Protein AF-A0A5U6FP86-F1 (afdb_monomer_lite)

pLDDT: mean 77.88, std 17.78, range [49.12, 95.94]

Organism: NCBI:txid58095

Foldseek 3Di:
DVLLVCVLVVDDLVVVCVVVVHDSVVCCVVPPPVVHPDDDPPDDPPPPPDD

Structure (mmCIF, N/CA/C/O backbone):
data_AF-A0A5U6FP86-F1
#
_entry.id   AF-A0A5U6FP86-F1
#
loop_
_atom_site.group_PDB
_atom_site.id
_atom_site.type_symbol
_atom_site.label_atom_id
_atom_site.label_alt_id
_atom_site.label_comp_id
_atom_site.label_asym_id
_atom_site.label_entity_id
_atom_site.label_seq_id
_atom_site.pdbx_PDB_ins_code
_atom_site.Cartn_x
_atom_site.Cartn_y
_atom_site.Cartn_z
_atom_site.occupancy
_atom_site.B_iso_or_equiv
_atom_site.auth_seq_id
_atom_site.auth_comp_id
_atom_site.auth_asym_id
_atom_site.auth_atom_id
_atom_site.pdbx_PDB_model_num
ATOM 1 N N . GLU A 1 1 ? 3.884 10.579 -1.231 1.00 78.06 1 GLU A N 1
ATOM 2 C CA . GLU A 1 1 ? 4.127 9.300 -1.942 1.00 78.06 1 GLU A CA 1
ATOM 3 C C . GLU A 1 1 ? 2.849 8.802 -2.621 1.00 78.06 1 GLU A C 1
ATOM 5 O O . GLU A 1 1 ? 1.772 9.270 -2.264 1.00 78.06 1 GLU A O 1
ATOM 10 N N . GLN A 1 2 ? 2.940 7.925 -3.631 1.00 87.62 2 GLN A N 1
ATOM 11 C CA . GLN A 1 2 ? 1.776 7.492 -4.428 1.00 87.62 2 GLN A CA 1
ATOM 12 C C . GLN A 1 2 ? 0.794 6.616 -3.630 1.00 87.62 2 GLN A C 1
ATOM 14 O O . GLN A 1 2 ? -0.393 6.929 -3.606 1.00 87.62 2 GLN A O 1
ATOM 19 N N . ILE A 1 3 ? 1.290 5.597 -2.919 1.00 87.25 3 ILE A N 1
ATOM 20 C CA . ILE A 1 3 ? 0.470 4.649 -2.143 1.00 87.25 3 ILE A CA 1
ATOM 21 C C . ILE A 1 3 ? -0.323 5.375 -1.046 1.00 87.25 3 ILE A C 1
ATOM 23 O O . ILE A 1 3 ? -1.530 5.188 -0.948 1.00 87.25 3 ILE A O 1
ATOM 27 N N . ALA A 1 4 ? 0.305 6.290 -0.301 1.00 87.81 4 ALA A N 1
ATOM 28 C CA . ALA A 1 4 ? -0.378 7.102 0.711 1.00 87.81 4 ALA A CA 1
ATOM 29 C C . ALA A 1 4 ? -1.590 7.879 0.159 1.00 87.81 4 ALA A C 1
ATOM 31 O O . ALA A 1 4 ? -2.632 7.948 0.807 1.00 87.81 4 ALA A O 1
ATOM 32 N N . ARG A 1 5 ? -1.475 8.444 -1.055 1.00 89.56 5 ARG A N 1
ATOM 33 C CA . ARG A 1 5 ? -2.585 9.159 -1.710 1.00 89.56 5 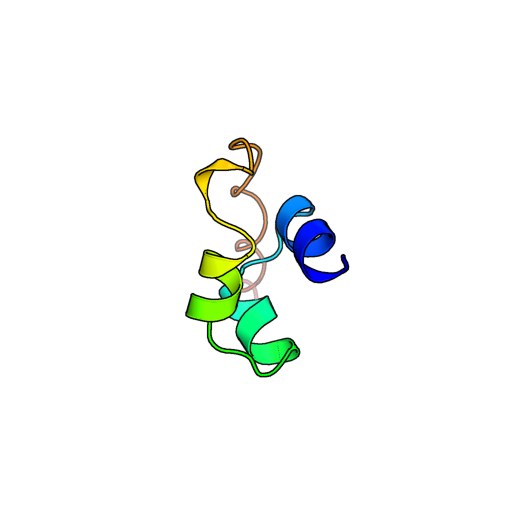ARG A CA 1
ATOM 34 C C . ARG A 1 5 ? -3.709 8.209 -2.103 1.00 89.56 5 ARG A C 1
ATOM 36 O O . ARG A 1 5 ? -4.868 8.549 -1.921 1.00 89.56 5 ARG A O 1
ATOM 43 N N . LEU A 1 6 ? -3.368 7.023 -2.601 1.00 90.50 6 LEU A N 1
ATOM 44 C CA . LEU A 1 6 ? -4.358 6.021 -2.986 1.00 90.50 6 LEU A CA 1
ATOM 45 C C . LEU A 1 6 ? -5.121 5.492 -1.767 1.00 90.50 6 LEU A C 1
ATOM 47 O O . LEU A 1 6 ? -6.345 5.425 -1.792 1.00 90.50 6 LEU A O 1
ATOM 51 N N . ILE A 1 7 ? -4.421 5.202 -0.671 1.00 89.06 7 ILE A N 1
ATOM 52 C CA . ILE A 1 7 ? -5.074 4.771 0.56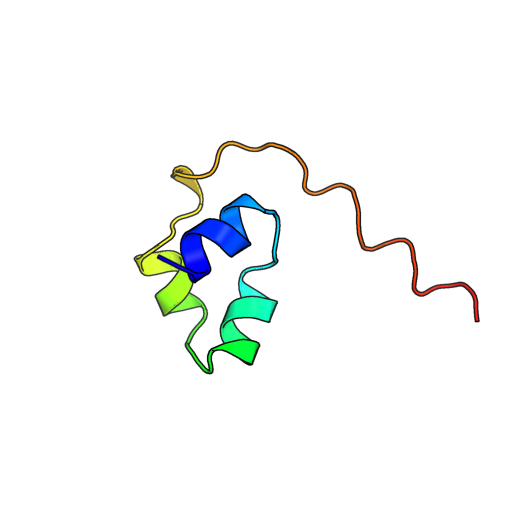7 1.00 89.06 7 ILE A CA 1
ATOM 53 C C . ILE A 1 7 ? -5.979 5.886 1.116 1.00 89.06 7 ILE A C 1
ATOM 55 O O . ILE A 1 7 ? -7.102 5.610 1.526 1.00 89.06 7 ILE A O 1
ATOM 59 N N . LYS A 1 8 ? -5.533 7.151 1.079 1.00 87.12 8 LYS A N 1
ATOM 60 C CA . LYS A 1 8 ? -6.360 8.302 1.480 1.00 87.12 8 LYS A CA 1
ATOM 61 C C . LYS A 1 8 ? -7.609 8.471 0.603 1.00 87.12 8 LYS A C 1
ATOM 63 O O . LYS A 1 8 ? -8.633 8.917 1.099 1.00 87.12 8 LYS A O 1
ATOM 68 N N . ASN A 1 9 ? -7.535 8.093 -0.670 1.00 88.31 9 ASN A N 1
ATOM 69 C CA . ASN A 1 9 ? -8.670 8.102 -1.595 1.00 88.31 9 ASN A CA 1
ATOM 70 C C . ASN A 1 9 ? -9.597 6.877 -1.436 1.00 88.31 9 ASN A C 1
ATOM 72 O O . ASN A 1 9 ? -10.501 6.701 -2.247 1.00 88.31 9 ASN A O 1
ATOM 76 N N . GLY A 1 10 ? -9.369 6.020 -0.433 1.00 84.94 10 GLY A N 1
ATOM 77 C CA . GLY A 1 10 ? -10.224 4.868 -0.135 1.00 84.94 10 GLY A CA 1
ATOM 78 C C . GLY A 1 10 ? -9.855 3.578 -0.872 1.00 84.94 10 GLY A C 1
ATOM 79 O O . GLY A 1 10 ? -10.608 2.609 -0.807 1.00 84.94 10 GLY A O 1
ATOM 80 N N . HIS A 1 11 ? -8.707 3.518 -1.555 1.00 89.81 11 HIS A N 1
ATOM 81 C CA . HIS A 1 11 ? -8.280 2.279 -2.207 1.00 89.81 11 HIS A CA 1
ATOM 82 C C . HIS A 1 11 ? -7.872 1.208 -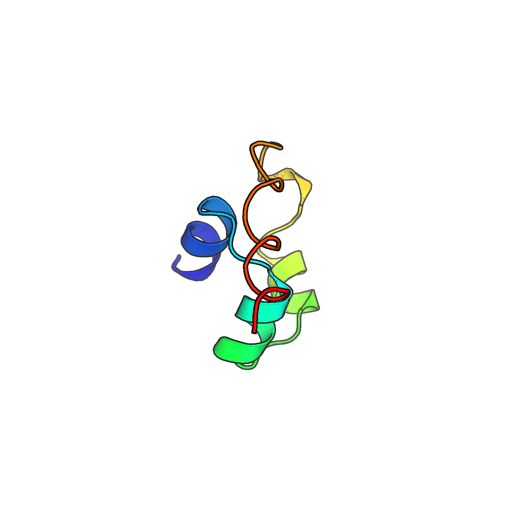1.191 1.00 89.81 11 HIS A C 1
ATOM 84 O O . HIS A 1 11 ? -7.138 1.468 -0.230 1.00 89.81 11 HIS A O 1
ATOM 90 N N . ASP A 1 12 ? -8.307 -0.027 -1.448 1.00 89.94 12 ASP A N 1
ATOM 91 C CA . ASP A 1 12 ? -8.015 -1.158 -0.581 1.00 89.94 12 ASP A CA 1
ATOM 92 C C . ASP A 1 12 ? -6.521 -1.515 -0.605 1.00 89.94 12 ASP A C 1
ATOM 94 O O . ASP A 1 12 ? -5.886 -1.666 -1.654 1.00 89.94 12 ASP A O 1
ATOM 98 N N . ARG A 1 13 ? -5.949 -1.696 0.587 1.00 90.62 13 ARG A N 1
ATOM 99 C CA . ARG A 1 13 ? -4.523 -2.003 0.747 1.00 90.62 13 ARG A CA 1
ATOM 100 C C . ARG A 1 13 ? -4.148 -3.346 0.107 1.00 90.62 13 ARG A C 1
ATOM 102 O O . ARG A 1 13 ? -3.005 -3.484 -0.321 1.00 90.62 13 ARG A O 1
ATOM 109 N N . LYS A 1 14 ? -5.067 -4.318 -0.003 1.00 92.12 14 LYS A N 1
ATOM 110 C CA . LYS A 1 14 ? -4.798 -5.605 -0.675 1.00 92.12 14 LYS A CA 1
ATOM 111 C C . LYS A 1 14 ? -4.713 -5.432 -2.185 1.00 92.12 14 LYS A C 1
ATOM 113 O O . LYS A 1 14 ? -3.823 -6.012 -2.798 1.00 92.12 14 LYS A O 1
ATOM 118 N N . GLN A 1 15 ? -5.573 -4.606 -2.779 1.00 93.75 15 GLN A N 1
ATOM 119 C CA . GLN A 1 15 ? -5.465 -4.278 -4.206 1.00 93.75 15 GLN A CA 1
ATOM 120 C C . GLN A 1 15 ? -4.140 -3.578 -4.517 1.00 93.75 15 GLN A C 1
ATOM 122 O O . GLN A 1 15 ? -3.462 -3.929 -5.481 1.00 93.75 15 GLN A O 1
ATOM 127 N N . LEU A 1 16 ? -3.729 -2.640 -3.661 1.00 92.94 16 LEU A N 1
ATOM 128 C CA . LEU A 1 16 ? -2.441 -1.961 -3.802 1.00 92.94 16 LEU A CA 1
ATOM 129 C C . LEU A 1 16 ? -1.258 -2.932 -3.659 1.00 92.94 16 LEU A C 1
ATOM 131 O O . LEU A 1 16 ? -0.305 -2.828 -4.423 1.00 92.94 16 LEU A O 1
ATOM 135 N N . ALA A 1 17 ? -1.324 -3.906 -2.747 1.00 94.94 17 ALA A N 1
ATOM 136 C CA . ALA A 1 17 ? -0.288 -4.934 -2.609 1.00 94.94 17 ALA A CA 1
ATOM 137 C C . ALA A 1 17 ? -0.090 -5.743 -3.903 1.00 94.94 17 ALA A C 1
ATOM 139 O O . ALA A 1 17 ? 1.043 -6.008 -4.292 1.00 94.94 17 ALA A O 1
ATOM 140 N N . ILE A 1 18 ? -1.185 -6.074 -4.594 1.00 94.81 18 ILE A N 1
ATOM 141 C CA . ILE A 1 18 ? -1.156 -6.828 -5.854 1.00 94.81 18 ILE A CA 1
ATOM 142 C C . ILE A 1 18 ? -0.573 -5.982 -6.996 1.00 94.81 18 ILE A C 1
ATOM 144 O O . ILE A 1 18 ? 0.314 -6.442 -7.703 1.00 94.81 18 ILE A O 1
ATOM 148 N N . ILE A 1 19 ? -1.046 -4.743 -7.180 1.00 94.62 19 ILE A N 1
ATOM 149 C CA . ILE A 1 19 ? -0.635 -3.882 -8.309 1.00 94.62 19 ILE A CA 1
ATOM 150 C C . ILE A 1 19 ? 0.842 -3.485 -8.216 1.00 94.62 19 ILE A C 1
ATOM 152 O O . ILE A 1 19 ? 1.523 -3.386 -9.234 1.00 94.62 19 ILE A O 1
ATOM 156 N N . TYR A 1 20 ? 1.325 -3.237 -7.000 1.00 92.88 20 TYR A N 1
ATOM 157 C CA . TYR A 1 20 ? 2.708 -2.833 -6.763 1.00 92.88 20 TYR A CA 1
ATOM 158 C C . TYR A 1 20 ? 3.652 -4.021 -6.519 1.00 92.88 20 TYR A C 1
ATOM 160 O O . TYR A 1 20 ? 4.835 -3.782 -6.301 1.00 92.88 20 TYR A O 1
ATOM 168 N N . ASP A 1 21 ? 3.146 -5.261 -6.558 1.00 95.94 21 ASP A N 1
ATOM 169 C CA . ASP A 1 21 ? 3.895 -6.499 -6.289 1.00 95.94 21 ASP A CA 1
ATOM 170 C C . ASP A 1 21 ? 4.699 -6.442 -4.975 1.00 95.94 21 ASP A C 1
ATOM 172 O O . ASP A 1 21 ? 5.896 -6.723 -4.904 1.00 95.94 21 ASP A O 1
ATOM 176 N N . ILE A 1 22 ? 4.032 -6.009 -3.900 1.00 94.88 22 ILE A N 1
ATOM 177 C CA . ILE A 1 22 ? 4.629 -5.900 -2.565 1.00 94.88 22 ILE A CA 1
ATOM 178 C C . ILE A 1 22 ? 3.786 -6.611 -1.516 1.00 94.88 22 ILE A C 1
ATOM 180 O O . ILE A 1 22 ? 2.564 -6.707 -1.600 1.00 94.88 22 ILE A O 1
ATOM 184 N N . GLY A 1 23 ? 4.448 -7.061 -0.451 1.00 95.12 23 GLY A N 1
ATOM 185 C CA . GLY A 1 23 ? 3.761 -7.641 0.694 1.00 95.12 23 GLY A CA 1
ATOM 186 C C . GLY A 1 23 ? 2.794 -6.650 1.347 1.00 95.12 23 GLY A C 1
ATOM 187 O O . GLY A 1 23 ? 3.128 -5.488 1.584 1.00 95.12 23 GLY A O 1
ATOM 188 N N . ILE A 1 24 ? 1.612 -7.133 1.737 1.00 93.62 24 ILE A N 1
ATOM 189 C CA . ILE A 1 24 ? 0.632 -6.333 2.488 1.00 93.62 24 ILE A CA 1
ATOM 190 C C . ILE A 1 24 ? 1.223 -5.778 3.797 1.00 93.62 24 ILE A C 1
ATOM 192 O O . ILE A 1 24 ? 0.907 -4.667 4.218 1.00 93.62 24 ILE A O 1
ATOM 196 N N . SER A 1 25 ? 2.142 -6.525 4.416 1.00 94.44 25 SER A N 1
ATOM 197 C CA . SER A 1 25 ? 2.886 -6.117 5.610 1.00 94.44 25 SER A CA 1
ATOM 198 C C . SER A 1 25 ? 3.769 -4.895 5.361 1.00 94.44 25 SER A C 1
ATOM 200 O O . SER A 1 25 ? 3.912 -4.062 6.254 1.00 94.44 25 SER A O 1
ATOM 202 N N . THR A 1 26 ? 4.322 -4.754 4.153 1.00 94.19 26 THR A N 1
ATOM 203 C CA . THR A 1 26 ? 5.070 -3.567 3.731 1.00 94.19 26 THR A CA 1
ATOM 204 C C . THR A 1 26 ? 4.152 -2.354 3.746 1.00 94.19 26 THR A C 1
ATOM 206 O O . THR A 1 26 ? 4.490 -1.340 4.347 1.00 94.19 26 THR A O 1
ATOM 209 N N . ILE A 1 27 ? 2.945 -2.479 3.191 1.00 92.75 27 ILE A N 1
ATOM 210 C CA . ILE A 1 27 ? 1.968 -1.385 3.199 1.00 92.75 27 ILE A CA 1
ATOM 211 C C . ILE A 1 27 ? 1.582 -1.005 4.633 1.00 92.75 27 ILE A C 1
ATOM 213 O O . ILE A 1 27 ? 1.607 0.174 4.964 1.00 92.75 27 ILE A O 1
ATOM 217 N N . TYR A 1 28 ? 1.294 -1.968 5.513 1.00 92.06 28 TYR A N 1
ATOM 218 C CA . TYR A 1 28 ? 0.954 -1.665 6.912 1.00 92.06 28 TYR A CA 1
ATOM 219 C C . TYR A 1 28 ? 2.112 -1.076 7.724 1.00 92.06 28 TYR A C 1
ATOM 221 O O . TYR A 1 28 ? 1.867 -0.292 8.637 1.00 92.06 28 TYR A O 1
ATOM 229 N N . ARG A 1 29 ? 3.361 -1.432 7.402 1.00 91.88 29 ARG A N 1
ATOM 230 C CA . ARG A 1 29 ? 4.556 -0.885 8.061 1.00 91.88 29 ARG A CA 1
ATOM 231 C C . ARG A 1 29 ? 4.734 0.606 7.781 1.00 91.88 29 ARG A C 1
ATOM 233 O O . ARG A 1 29 ? 5.111 1.337 8.688 1.00 91.88 29 ARG A O 1
ATOM 240 N N . TYR A 1 30 ? 4.490 1.034 6.542 1.00 91.38 30 TYR A N 1
ATOM 241 C CA . TYR A 1 30 ? 4.685 2.426 6.113 1.00 91.38 30 TYR A CA 1
ATOM 242 C C . TYR A 1 30 ? 3.404 3.271 6.169 1.00 91.38 30 TYR A C 1
ATOM 244 O O . TYR A 1 30 ? 3.477 4.493 6.268 1.00 91.38 30 TYR A O 1
ATOM 252 N N . HIS A 1 31 ? 2.231 2.637 6.111 1.00 87.94 31 HIS A N 1
ATOM 253 C CA . HIS A 1 31 ? 0.918 3.288 6.119 1.00 87.94 31 HIS A CA 1
ATOM 254 C C . HIS A 1 31 ? -0.030 2.594 7.119 1.00 87.94 31 HIS A C 1
ATOM 256 O O . HIS A 1 31 ? -0.987 1.909 6.708 1.00 87.94 31 HIS A O 1
ATOM 262 N N . PRO A 1 32 ? 0.234 2.736 8.434 1.00 86.88 32 PRO A N 1
ATOM 263 C CA . PRO A 1 32 ? -0.557 2.101 9.481 1.00 86.88 32 PRO A CA 1
ATOM 264 C C . PRO A 1 32 ? -2.010 2.601 9.479 1.00 86.88 32 PRO A C 1
ATOM 266 O O . PRO A 1 32 ? -2.344 3.650 8.933 1.00 86.88 32 PRO A O 1
ATOM 269 N N . VAL A 1 33 ? -2.908 1.820 10.084 1.00 81.25 33 VAL A N 1
ATOM 270 C CA . VAL A 1 33 ? -4.356 2.117 10.110 1.00 81.25 33 VAL A CA 1
ATOM 271 C C . VAL A 1 33 ? -4.675 3.349 10.966 1.00 81.25 33 VAL A C 1
ATOM 273 O O . VAL A 1 33 ? -5.667 4.016 10.710 1.00 81.25 33 VAL A O 1
ATOM 276 N N . GLY A 1 34 ? -3.819 3.682 11.937 1.00 73.81 34 GLY A N 1
ATOM 277 C CA . GLY A 1 34 ? -4.047 4.780 12.881 1.00 73.81 34 GLY A CA 1
ATOM 278 C C . GLY A 1 34 ? -3.915 6.191 12.299 1.00 73.81 34 GLY A C 1
ATOM 279 O O . GLY A 1 34 ? -4.452 7.121 12.888 1.00 73.81 34 GLY A O 1
ATOM 280 N N . ASP A 1 35 ? -3.257 6.352 11.147 1.00 61.12 35 ASP A N 1
ATOM 281 C CA . ASP A 1 35 ? -3.011 7.675 10.548 1.00 61.12 35 ASP A CA 1
ATOM 282 C C . ASP A 1 35 ? -4.126 8.130 9.599 1.00 61.12 35 ASP A C 1
ATOM 284 O O . ASP A 1 35 ? -4.139 9.273 9.139 1.00 61.12 35 ASP A O 1
ATOM 288 N N . ILE A 1 36 ? -5.072 7.244 9.282 1.00 58.62 36 ILE A N 1
ATOM 289 C CA . ILE A 1 36 ? -6.139 7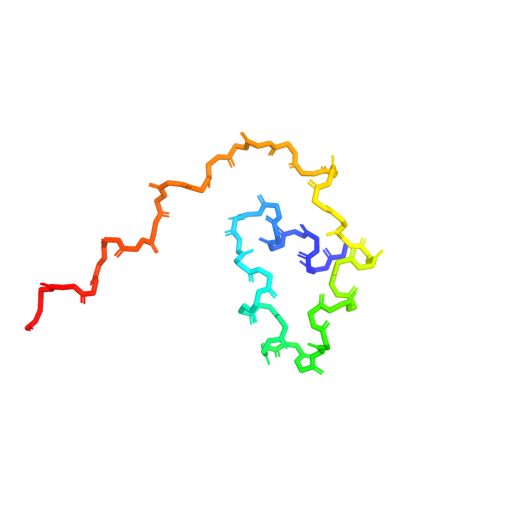.526 8.324 1.00 58.62 36 ILE A CA 1
ATOM 290 C C . ILE A 1 36 ? -7.444 7.526 9.094 1.00 58.62 36 ILE A C 1
ATOM 292 O O . ILE A 1 36 ? -8.008 6.476 9.395 1.00 58.62 36 ILE A O 1
ATOM 296 N N . GLN A 1 37 ? -7.872 8.732 9.461 1.00 53.03 37 GLN A N 1
ATOM 297 C CA . GLN A 1 37 ? -9.165 8.955 10.082 1.00 53.03 37 GLN A CA 1
ATOM 298 C C . GLN A 1 37 ? -10.272 8.283 9.266 1.00 53.03 37 GLN A C 1
ATOM 300 O O . GLN A 1 37 ? -10.274 8.285 8.036 1.00 53.03 37 GLN A O 1
ATOM 305 N N . ALA A 1 38 ? -11.169 7.659 10.017 1.00 52.72 38 ALA A N 1
ATOM 306 C CA . ALA A 1 38 ? -12.258 6.816 9.582 1.00 52.72 38 ALA A CA 1
ATOM 307 C C . ALA A 1 38 ? -13.355 7.600 8.845 1.00 52.72 38 ALA A C 1
ATOM 309 O O . ALA A 1 38 ? -14.432 7.822 9.393 1.00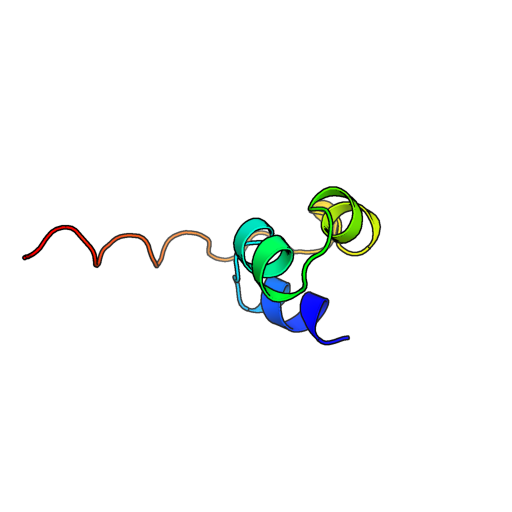 52.72 38 ALA A O 1
ATOM 310 N N . GLU A 1 39 ? -13.112 7.973 7.593 1.00 52.81 39 GLU A N 1
ATOM 311 C CA . GLU A 1 39 ? -14.157 8.500 6.716 1.00 52.81 39 GLU A CA 1
ATOM 312 C C . GLU A 1 39 ? -14.279 7.629 5.455 1.00 52.81 39 GLU A C 1
ATOM 314 O O . GLU A 1 39 ? -13.378 7.541 4.629 1.00 52.81 39 GLU A O 1
ATOM 319 N N . GLU A 1 40 ? -15.428 6.950 5.366 1.00 53.44 40 GLU A N 1
ATOM 320 C CA . GLU A 1 40 ? -16.009 6.304 4.179 1.00 53.44 40 GLU A CA 1
ATOM 321 C C . GLU A 1 40 ? -15.331 5.043 3.605 1.00 53.44 40 GLU A C 1
ATOM 323 O O . GLU A 1 40 ? -14.837 5.012 2.484 1.00 53.44 40 GLU A O 1
ATOM 328 N N . THR A 1 41 ? -15.491 3.901 4.281 1.00 52.00 41 THR A N 1
ATOM 329 C CA . THR A 1 41 ? -15.621 2.601 3.584 1.00 52.00 41 THR A CA 1
ATOM 330 C C . THR A 1 41 ? -17.074 2.135 3.662 1.00 52.00 41 THR A C 1
ATOM 332 O O . THR A 1 41 ? -17.437 1.258 4.441 1.00 52.00 41 THR A O 1
ATOM 335 N N . THR A 1 42 ? -17.949 2.774 2.881 1.00 56.06 42 THR A N 1
ATOM 336 C CA . THR A 1 42 ? -19.326 2.281 2.655 1.00 56.06 42 THR A CA 1
ATOM 337 C C . THR A 1 42 ? -19.826 2.503 1.227 1.00 56.06 42 THR A C 1
ATOM 339 O O . THR A 1 42 ? -21.027 2.457 0.986 1.00 56.06 42 THR A O 1
ATOM 342 N N . ARG A 1 43 ? -18.955 2.720 0.235 1.00 52.09 43 ARG A N 1
ATOM 343 C CA . ARG A 1 43 ? -19.392 2.786 -1.169 1.00 52.09 43 ARG A CA 1
ATOM 344 C C . ARG A 1 43 ? -18.333 2.177 -2.081 1.00 52.09 43 ARG A C 1
ATOM 346 O O . ARG A 1 43 ? -17.405 2.886 -2.428 1.00 52.09 43 ARG A O 1
ATOM 353 N N . GLN A 1 44 ? -18.468 0.882 -2.407 1.00 49.12 44 GLN A N 1
ATOM 354 C CA . GLN A 1 44 ? -18.049 0.221 -3.672 1.00 49.12 44 GLN A CA 1
ATOM 355 C C . GLN A 1 44 ? -17.954 -1.321 -3.541 1.00 49.12 44 GLN A C 1
ATOM 357 O O . GLN A 1 44 ? -16.955 -1.951 -3.874 1.00 49.12 44 GLN A O 1
ATOM 362 N N . THR A 1 45 ? -19.019 -1.976 -3.067 1.00 50.69 45 THR A N 1
ATOM 363 C CA . THR A 1 45 ? -19.257 -3.411 -3.368 1.00 50.69 45 THR A CA 1
ATOM 364 C C . THR A 1 45 ? -20.651 -3.652 -3.969 1.00 50.69 45 THR A C 1
ATOM 366 O O . THR A 1 45 ? -20.980 -4.766 -4.350 1.00 50.69 45 THR A O 1
ATOM 369 N N . GLN A 1 46 ? -21.461 -2.605 -4.163 1.00 54.53 46 GLN A N 1
ATOM 370 C CA . GLN A 1 46 ? -22.733 -2.693 -4.886 1.00 54.53 46 GLN A CA 1
ATOM 371 C C . GLN A 1 46 ? -22.538 -2.348 -6.369 1.00 54.53 46 GLN A C 1
ATOM 373 O O . GLN A 1 46 ? -22.942 -1.278 -6.801 1.00 54.53 46 GLN A O 1
ATOM 378 N N . GLU A 1 47 ? -21.895 -3.219 -7.150 1.00 51.22 47 GLU A N 1
ATOM 379 C CA . GLU A 1 47 ? -22.047 -3.160 -8.621 1.00 51.22 47 GLU A CA 1
ATOM 380 C C . GLU A 1 47 ? -21.836 -4.496 -9.358 1.00 51.22 47 GLU A C 1
ATOM 382 O O . GLU A 1 47 ? -21.911 -4.535 -10.579 1.00 51.22 47 GLU A O 1
ATOM 387 N N . ASN A 1 48 ? -21.650 -5.617 -8.647 1.00 52.62 48 ASN A N 1
ATOM 388 C CA . ASN A 1 48 ? -21.358 -6.915 -9.274 1.00 52.62 48 ASN A CA 1
ATOM 389 C C . ASN A 1 48 ? -22.402 -8.014 -8.972 1.00 52.62 48 ASN A C 1
ATOM 391 O O . ASN A 1 48 ? -22.043 -9.185 -8.911 1.00 52.62 48 ASN A O 1
ATOM 395 N N . GLU A 1 49 ? -23.685 -7.664 -8.810 1.00 53.34 49 GLU A N 1
ATOM 396 C CA . GLU A 1 49 ? -24.796 -8.639 -8.693 1.00 53.34 49 GLU A CA 1
ATOM 397 C C . GLU A 1 49 ? -25.953 -8.389 -9.686 1.00 53.34 49 GLU A C 1
ATOM 399 O O . GLU A 1 49 ? -27.076 -8.824 -9.451 1.00 53.34 49 GLU A O 1
ATOM 404 N N . ASN A 1 50 ? -25.724 -7.695 -10.810 1.00 52.94 50 ASN A N 1
ATOM 405 C CA . ASN A 1 50 ? -26.761 -7.545 -11.844 1.00 52.94 50 ASN A CA 1
ATOM 406 C C . ASN A 1 50 ? -26.236 -7.794 -13.266 1.00 52.94 50 ASN A C 1
ATOM 408 O O . ASN A 1 50 ? -26.214 -6.895 -14.111 1.00 52.94 50 ASN A O 1
ATOM 412 N N . AR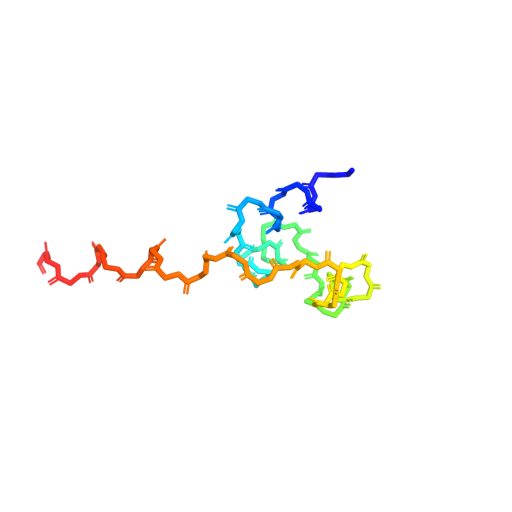G A 1 51 ? -25.806 -9.032 -13.517 1.00 52.69 51 ARG A N 1
ATOM 413 C CA . ARG A 1 51 ? -25.743 -9.623 -14.857 1.00 52.69 51 ARG A CA 1
ATOM 414 C C . ARG A 1 51 ? -26.254 -11.050 -14.827 1.00 52.69 51 ARG A C 1
ATOM 416 O O . ARG A 1 51 ? -25.867 -11.774 -13.886 1.00 52.69 51 ARG A O 1
#

Radius of gyration: 12.5 Å; chains: 1; bounding box: 32×19×28 Å

Sequence (51 aa):
EQIARLIKNGHDRKQLAIIYDIGISTIYRYHPVGDIQAEETTRQTQENENR

InterPro domains:
  IPR006120 Resolvase, HTH domain [PF02796] (1-32)
  IPR009057 Homedomain-like superfamily [SSF46689] (1-35)

Secondary structure (DSSP, 8-state):
-HHHHHHHTT--HHHHHHHTT--HHHHHHHS-GGGS------SSSTTSS--